Protein AF-A0A061N6S4-F1 (afdb_monomer_lite)

Radius of gyration: 19.28 Å; chains: 1; bounding box: 41×30×49 Å

Foldseek 3Di:
DEDEDEQAQVVVRDDDPVSVVVVVVCVVVCVVVVYHYDHDHFPCNCVVVLCLQVQLLVLLVVCVVVCVVCVVVDDPVSNVSVVSNVPDDPVSNVVSVVVVVVVVVSVVVVD

Secondary structure (DSSP, 8-state):
-EEEE-SSTTTTS---HHHHHHHHHHHHHHHHTT-EEEE-----TTHHHHHHHHHHHHHHHHHHHHHHHHGGGS-HHHHHHHHHHHT--HHHHHHHHHHHHHHHHHHHHH-

Structure (mmCIF, N/CA/C/O backbone):
data_AF-A0A061N6S4-F1
#
_entry.id   AF-A0A061N6S4-F1
#
loop_
_atom_site.group_PDB
_atom_site.id
_atom_site.type_symbol
_atom_site.label_atom_id
_atom_site.label_alt_id
_atom_site.label_comp_id
_atom_site.label_asym_id
_atom_site.label_entity_id
_atom_site.label_seq_id
_atom_site.pdbx_PDB_ins_code
_atom_site.Cartn_x
_atom_site.Cartn_y
_atom_site.Cartn_z
_atom_site.occupancy
_atom_site.B_iso_or_equiv
_atom_site.auth_seq_id
_atom_site.auth_comp_id
_atom_site.auth_asym_id
_atom_site.auth_atom_id
_atom_site.pdbx_PDB_model_num
ATOM 1 N N . MET A 1 1 ? 11.033 7.591 -25.251 1.00 93.81 1 MET A N 1
ATOM 2 C CA . MET A 1 1 ? 10.263 7.774 -23.996 1.00 93.81 1 MET A CA 1
ATOM 3 C C . MET A 1 1 ? 10.859 6.848 -22.957 1.00 93.81 1 MET A C 1
ATOM 5 O O . MET A 1 1 ? 11.209 5.737 -23.333 1.00 93.81 1 MET A O 1
ATOM 9 N N . LYS A 1 2 ? 11.008 7.291 -21.709 1.00 96.44 2 LYS A N 1
ATOM 10 C CA . LYS A 1 2 ? 11.568 6.476 -20.626 1.00 96.44 2 LYS A CA 1
ATOM 11 C C . LYS A 1 2 ? 10.442 6.009 -19.707 1.00 96.44 2 LYS A C 1
ATOM 13 O O . LYS A 1 2 ? 9.593 6.822 -19.356 1.00 96.44 2 LYS A O 1
ATOM 18 N N . ILE A 1 3 ? 10.415 4.723 -19.373 1.00 96.44 3 ILE A N 1
ATOM 19 C CA . ILE A 1 3 ? 9.382 4.098 -18.543 1.00 96.44 3 ILE A CA 1
ATOM 20 C C . ILE A 1 3 ? 10.076 3.383 -17.386 1.00 96.44 3 ILE A C 1
ATOM 22 O O . ILE A 1 3 ? 10.839 2.443 -17.607 1.00 96.44 3 ILE A O 1
ATOM 26 N N . ALA A 1 4 ? 9.791 3.813 -16.159 1.00 96.00 4 ALA A N 1
ATOM 27 C CA . ALA A 1 4 ? 10.110 3.027 -14.976 1.00 96.00 4 ALA A CA 1
ATOM 28 C C . ALA A 1 4 ? 9.104 1.876 -14.841 1.00 96.00 4 ALA A C 1
ATOM 30 O O . ALA A 1 4 ? 7.899 2.084 -15.008 1.00 96.00 4 ALA A O 1
ATOM 31 N N . TYR A 1 5 ? 9.585 0.675 -14.541 1.00 96.06 5 TYR A N 1
ATOM 32 C CA . TYR A 1 5 ? 8.748 -0.482 -14.257 1.00 96.06 5 TYR A CA 1
ATOM 33 C C . TYR A 1 5 ? 9.274 -1.234 -13.036 1.00 96.06 5 TYR A C 1
ATOM 35 O O . TYR A 1 5 ? 10.461 -1.201 -12.731 1.00 96.06 5 TYR A O 1
ATOM 43 N N . SER A 1 6 ? 8.377 -1.944 -12.361 1.00 95.56 6 SER A N 1
ATOM 44 C CA . SER A 1 6 ? 8.717 -2.930 -11.344 1.00 95.56 6 SER A CA 1
ATOM 45 C C . SER A 1 6 ? 7.613 -3.978 -11.312 1.00 95.56 6 SER A C 1
ATOM 47 O O . SER A 1 6 ? 6.435 -3.640 -11.428 1.00 95.56 6 SER A O 1
ATOM 49 N N . GLU A 1 7 ? 7.987 -5.247 -11.181 1.00 94.75 7 GLU A N 1
ATOM 50 C CA . GLU A 1 7 ? 7.020 -6.340 -11.071 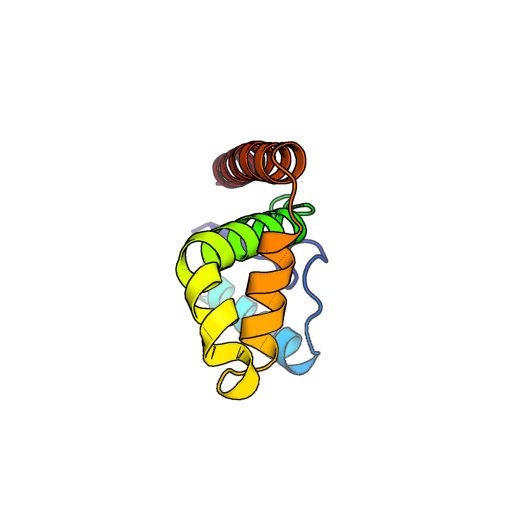1.00 94.75 7 GLU A CA 1
ATOM 51 C C . GLU A 1 7 ? 6.340 -6.335 -9.698 1.00 94.75 7 GLU A C 1
ATOM 53 O O . GLU A 1 7 ? 5.124 -6.444 -9.600 1.00 94.75 7 GLU A O 1
ATOM 58 N N . ASP A 1 8 ? 7.122 -6.185 -8.633 1.00 94.50 8 ASP A N 1
ATOM 59 C CA . ASP A 1 8 ? 6.688 -6.408 -7.254 1.00 94.50 8 ASP A CA 1
ATOM 60 C C . ASP A 1 8 ? 6.876 -5.187 -6.344 1.00 94.50 8 ASP A C 1
ATOM 62 O O . ASP A 1 8 ? 6.800 -5.313 -5.122 1.00 94.50 8 ASP A O 1
ATOM 66 N N . LEU A 1 9 ? 7.088 -4.003 -6.930 1.00 93.88 9 LEU A N 1
ATOM 67 C CA . LEU A 1 9 ? 7.364 -2.755 -6.210 1.00 93.88 9 LEU A CA 1
ATOM 68 C C . LEU A 1 9 ? 8.542 -2.897 -5.236 1.00 93.88 9 LEU A C 1
ATOM 70 O O . LEU A 1 9 ? 8.446 -2.519 -4.072 1.00 93.88 9 LEU A O 1
ATOM 74 N N . GLY A 1 10 ? 9.648 -3.481 -5.701 1.00 91.56 10 GLY A N 1
ATOM 75 C CA . GLY A 1 10 ? 10.829 -3.698 -4.862 1.00 91.56 10 GLY A CA 1
ATOM 76 C C . GLY A 1 10 ? 10.631 -4.810 -3.828 1.00 91.56 10 GLY A C 1
ATOM 77 O O . GLY A 1 10 ? 11.144 -4.722 -2.715 1.00 91.56 10 GLY A O 1
ATOM 78 N N . GLY A 1 11 ? 9.877 -5.853 -4.184 1.00 93.44 11 GLY A N 1
ATOM 79 C CA . GLY A 1 11 ? 9.605 -7.010 -3.327 1.00 93.44 11 GLY A CA 1
ATOM 80 C C . GLY A 1 11 ? 8.456 -6.839 -2.328 1.00 93.44 11 GLY A C 1
ATOM 81 O O . GLY A 1 11 ? 8.243 -7.726 -1.502 1.00 93.44 11 GLY A O 1
ATOM 82 N N . LEU A 1 12 ? 7.698 -5.740 -2.392 1.00 94.00 12 LEU A N 1
ATOM 83 C CA . LEU A 1 12 ? 6.537 -5.503 -1.523 1.00 94.00 12 LEU A CA 1
ATOM 84 C C . LEU A 1 12 ? 5.321 -6.353 -1.896 1.00 94.00 12 LEU A C 1
ATOM 86 O O . LEU A 1 12 ? 4.474 -6.625 -1.045 1.00 94.00 12 LEU A O 1
ATOM 90 N N . LEU A 1 13 ? 5.217 -6.771 -3.158 1.00 93.19 13 LEU A N 1
ATOM 91 C CA . LEU A 1 13 ? 4.094 -7.554 -3.658 1.00 93.19 13 LEU A CA 1
ATOM 92 C C . LEU A 1 13 ? 4.519 -8.982 -3.996 1.00 93.19 13 LEU A C 1
ATOM 94 O O . LEU A 1 13 ? 5.387 -9.225 -4.831 1.00 93.19 13 LEU A O 1
ATOM 98 N N . ALA A 1 14 ? 3.835 -9.957 -3.403 1.00 93.75 14 ALA A N 1
ATOM 99 C CA . ALA A 1 14 ? 3.931 -11.334 -3.860 1.00 93.75 14 ALA A CA 1
ATOM 100 C C . ALA A 1 14 ? 3.111 -11.496 -5.147 1.00 93.75 14 ALA A C 1
ATOM 102 O O . ALA A 1 14 ? 1.895 -11.299 -5.144 1.00 93.75 14 ALA A O 1
ATOM 103 N N . LEU A 1 15 ? 3.778 -11.858 -6.243 1.00 94.94 15 LEU A N 1
ATOM 104 C CA . LEU A 1 15 ? 3.128 -12.157 -7.515 1.00 94.94 15 LEU A CA 1
ATOM 105 C C . LEU A 1 15 ? 3.147 -13.650 -7.811 1.00 94.94 15 LEU A C 1
ATOM 107 O O . LEU A 1 15 ? 4.203 -14.287 -7.768 1.00 94.94 15 LEU A O 1
ATOM 111 N N . ASP A 1 16 ? 1.991 -14.164 -8.220 1.00 97.06 16 ASP A N 1
ATOM 112 C CA . ASP A 1 16 ? 1.888 -15.501 -8.787 1.00 97.06 16 ASP A CA 1
ATOM 113 C C . ASP A 1 16 ? 2.630 -15.577 -10.130 1.00 97.06 16 ASP A C 1
ATOM 115 O O . ASP A 1 16 ? 2.605 -14.649 -10.945 1.00 97.06 16 ASP A O 1
ATOM 119 N N . GLU A 1 17 ? 3.246 -16.728 -10.398 1.00 96.56 17 GLU A N 1
ATOM 120 C CA . GLU A 1 17 ? 4.061 -16.951 -11.597 1.00 96.56 17 GLU A CA 1
ATOM 121 C C . GLU A 1 17 ? 3.340 -16.626 -12.925 1.00 96.56 17 GLU A C 1
ATOM 123 O O . GLU A 1 17 ? 3.953 -16.010 -13.802 1.00 96.56 17 GLU A O 1
ATOM 128 N N . PRO A 1 18 ? 2.038 -16.941 -13.112 1.00 97.31 18 PRO A N 1
ATOM 129 C CA . PRO A 1 18 ? 1.321 -16.542 -14.322 1.00 97.31 18 PRO A CA 1
ATOM 130 C C . PRO A 1 18 ? 1.246 -15.021 -14.517 1.00 97.31 18 PRO A C 1
ATOM 132 O O . PRO A 1 18 ? 1.359 -14.553 -15.651 1.00 97.31 18 PRO A O 1
ATOM 135 N N . VAL A 1 19 ? 1.092 -14.252 -13.433 1.00 96.12 19 VAL A N 1
ATOM 136 C CA . VAL A 1 19 ? 1.054 -12.779 -13.474 1.00 96.12 19 VAL A CA 1
ATOM 137 C C . VAL A 1 19 ? 2.429 -12.243 -13.842 1.00 96.12 19 VAL A C 1
ATOM 139 O O . VAL A 1 19 ? 2.550 -11.420 -14.750 1.00 96.12 19 VAL A O 1
ATOM 142 N N . ARG A 1 20 ? 3.474 -12.787 -13.209 1.00 95.75 20 ARG A N 1
ATOM 143 C CA . ARG A 1 20 ? 4.867 -12.445 -13.502 1.00 95.75 20 ARG A CA 1
ATOM 144 C C . ARG A 1 20 ? 5.203 -12.643 -14.977 1.00 95.75 20 ARG A C 1
ATOM 146 O O . ARG A 1 20 ? 5.742 -11.754 -15.634 1.00 95.75 20 ARG A O 1
ATOM 153 N N . LYS A 1 21 ? 4.830 -13.803 -15.522 1.00 95.94 21 LYS A N 1
ATOM 154 C CA . LYS A 1 21 ? 5.043 -14.139 -16.931 1.00 95.94 21 LYS A CA 1
ATOM 155 C C . LYS A 1 21 ? 4.286 -13.194 -17.863 1.00 95.94 21 LYS A C 1
ATOM 157 O O . LYS A 1 21 ? 4.861 -12.722 -18.841 1.00 95.94 21 LYS A O 1
ATOM 162 N N . ALA A 1 22 ? 3.015 -12.916 -17.571 1.00 95.69 22 ALA A N 1
ATOM 163 C CA . ALA A 1 22 ? 2.207 -12.000 -18.372 1.00 95.69 22 ALA A CA 1
ATOM 164 C C . ALA A 1 22 ? 2.812 -10.587 -18.404 1.00 95.69 22 ALA A C 1
ATOM 166 O O . ALA A 1 22 ? 2.913 -9.998 -19.478 1.00 95.69 22 ALA A O 1
ATOM 167 N N . PHE A 1 23 ? 3.280 -10.087 -17.257 1.00 96.00 23 PHE A N 1
ATOM 168 C CA . PHE A 1 23 ? 3.943 -8.788 -17.151 1.00 96.00 23 PHE A CA 1
ATOM 169 C C . PHE A 1 23 ? 5.243 -8.739 -17.968 1.00 96.00 23 PHE A C 1
ATOM 171 O O . PHE A 1 23 ? 5.394 -7.878 -18.834 1.00 96.00 23 PHE A O 1
ATOM 178 N N . LYS A 1 24 ? 6.151 -9.707 -17.767 1.00 94.69 24 LYS A N 1
ATOM 179 C CA . LYS A 1 24 ? 7.445 -9.766 -18.473 1.00 94.69 24 LYS A CA 1
ATOM 180 C C . LYS A 1 24 ? 7.299 -9.839 -19.989 1.00 94.69 24 LYS A C 1
ATOM 182 O O . LYS A 1 24 ? 8.053 -9.191 -20.708 1.00 94.69 24 LYS A O 1
ATOM 187 N N . ASN A 1 25 ? 6.306 -10.580 -20.484 1.00 95.69 25 ASN A N 1
ATOM 188 C CA . ASN A 1 25 ? 6.046 -10.686 -21.921 1.00 95.69 25 ASN A CA 1
ATOM 189 C C . ASN A 1 25 ? 5.703 -9.333 -22.566 1.00 95.69 25 ASN A C 1
ATOM 191 O O . ASN A 1 25 ? 5.942 -9.149 -23.758 1.00 95.69 25 ASN A O 1
ATOM 195 N N . GLN A 1 26 ? 5.151 -8.389 -21.799 1.00 96.06 26 GLN A N 1
ATOM 196 C CA . GLN A 1 26 ? 4.774 -7.077 -22.310 1.00 96.06 26 GLN A CA 1
ATOM 197 C C . GLN A 1 26 ? 5.970 -6.116 -22.420 1.00 96.06 26 GLN A C 1
ATOM 199 O O . GLN A 1 26 ? 5.915 -5.185 -23.223 1.00 96.06 26 GLN A O 1
ATOM 204 N N . LEU A 1 27 ? 7.060 -6.341 -21.67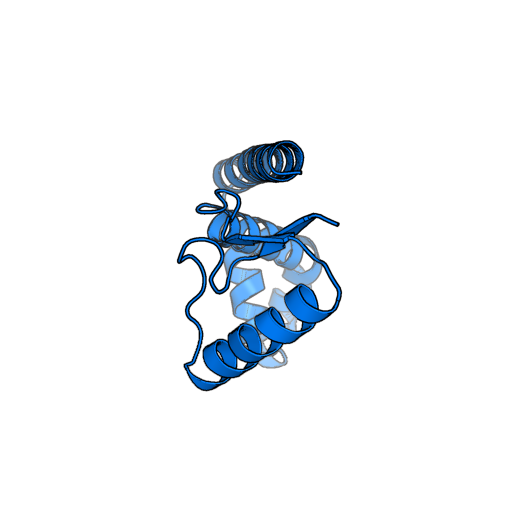4 1.00 96.69 27 LEU A N 1
ATOM 205 C CA . LEU A 1 27 ? 8.247 -5.472 -21.694 1.00 96.69 27 LEU A CA 1
ATOM 206 C C . LEU A 1 27 ? 8.861 -5.396 -23.103 1.00 96.69 27 LEU A C 1
ATOM 208 O O . LEU A 1 27 ? 9.057 -4.303 -23.630 1.00 96.69 27 LEU A O 1
ATOM 212 N N . ALA A 1 28 ? 9.010 -6.540 -23.777 1.00 95.25 28 ALA A N 1
ATOM 213 C CA . ALA A 1 28 ? 9.544 -6.604 -25.142 1.00 95.25 28 ALA A CA 1
ATOM 214 C C . ALA A 1 28 ? 8.710 -5.804 -26.163 1.00 95.25 28 ALA A C 1
ATOM 216 O O . ALA A 1 28 ? 9.241 -5.258 -27.131 1.00 95.25 28 ALA A O 1
ATOM 217 N N . VAL A 1 29 ? 7.393 -5.699 -25.950 1.00 97.06 29 VAL A N 1
ATOM 218 C CA . VAL A 1 29 ? 6.518 -4.892 -26.812 1.00 97.06 29 VAL A CA 1
ATOM 219 C C . VAL A 1 29 ? 6.856 -3.409 -26.664 1.00 97.06 29 VAL A C 1
ATOM 221 O O . VAL A 1 29 ? 6.986 -2.715 -27.668 1.00 97.06 29 VAL A O 1
ATOM 224 N N . TRP A 1 30 ? 7.053 -2.917 -25.441 1.00 97.06 30 TRP A N 1
ATOM 225 C CA . TRP A 1 30 ? 7.405 -1.514 -25.202 1.00 97.06 30 TRP A CA 1
ATOM 226 C C . TRP A 1 30 ? 8.786 -1.149 -25.749 1.00 97.06 30 TRP A C 1
ATOM 228 O O . TRP A 1 30 ? 8.939 -0.086 -26.355 1.00 97.06 30 TRP A O 1
ATOM 238 N N . GLU A 1 31 ? 9.765 -2.043 -25.610 1.00 96.88 31 GLU A N 1
ATOM 239 C CA . GLU A 1 31 ? 11.084 -1.880 -26.230 1.00 96.88 31 GLU A CA 1
ATOM 240 C C . GLU A 1 31 ? 10.970 -1.801 -27.760 1.00 96.88 31 GLU A C 1
ATOM 242 O O . GLU A 1 31 ? 11.557 -0.912 -28.377 1.00 96.88 31 GLU A O 1
ATOM 247 N N . SER A 1 32 ? 10.140 -2.654 -28.381 1.00 97.56 32 SER A N 1
ATOM 248 C CA . SER A 1 32 ? 9.907 -2.628 -29.836 1.00 97.56 32 SER A CA 1
ATOM 249 C C . SER A 1 32 ? 9.263 -1.327 -30.339 1.00 97.56 32 SER A C 1
ATOM 251 O O . SER A 1 32 ? 9.436 -0.956 -31.499 1.00 97.56 32 SER A O 1
ATOM 253 N N . LEU A 1 33 ? 8.559 -0.607 -29.458 1.00 97.62 33 LEU A N 1
ATOM 254 C CA . LEU A 1 33 ? 7.982 0.713 -29.723 1.00 97.62 33 LEU A CA 1
ATOM 255 C C . LEU A 1 33 ? 8.978 1.863 -29.472 1.00 97.62 33 LEU A C 1
ATOM 257 O O . LEU A 1 33 ? 8.609 3.032 -29.584 1.00 97.62 33 LEU A O 1
ATOM 261 N N . GLY A 1 34 ? 10.234 1.557 -29.128 1.00 97.94 34 GLY A N 1
ATOM 262 C CA . GLY A 1 34 ? 11.292 2.540 -28.882 1.00 97.94 34 GLY A CA 1
ATOM 263 C C . GLY A 1 34 ? 11.278 3.151 -27.477 1.00 97.94 34 GLY A C 1
ATOM 264 O O . GLY A 1 34 ? 11.795 4.257 -27.281 1.00 97.94 34 GLY A O 1
ATOM 265 N N . CYS A 1 35 ? 10.664 2.480 -26.497 1.00 98.25 35 CYS A N 1
ATOM 266 C CA . CYS A 1 35 ? 10.727 2.904 -25.098 1.00 98.25 35 CYS A CA 1
ATOM 267 C C . CYS A 1 35 ? 12.017 2.411 -24.432 1.00 98.25 35 CYS A C 1
ATOM 269 O O . CYS A 1 35 ? 12.409 1.262 -24.602 1.00 98.25 35 CYS A O 1
ATOM 271 N N . GLU A 1 36 ? 12.642 3.271 -23.632 1.00 97.81 36 GLU A N 1
ATOM 272 C CA . GLU A 1 36 ? 13.702 2.881 -22.702 1.00 97.81 36 GLU A CA 1
ATOM 273 C C . GLU A 1 36 ? 13.041 2.407 -21.408 1.00 97.81 36 GLU A C 1
ATOM 275 O O . GLU A 1 36 ? 12.394 3.199 -20.717 1.00 97.81 36 GLU A O 1
ATOM 280 N N . LEU A 1 37 ? 13.176 1.120 -21.099 1.00 97.81 37 LEU A N 1
ATOM 281 C CA . LEU A 1 37 ? 12.644 0.533 -19.876 1.00 97.81 37 LEU A CA 1
ATOM 282 C C . LEU A 1 37 ? 13.701 0.556 -18.772 1.00 97.81 37 LEU A C 1
ATOM 284 O O . LEU A 1 37 ? 14.851 0.189 -19.002 1.00 97.81 37 LEU A O 1
ATOM 288 N N . VAL A 1 38 ? 13.305 0.968 -17.569 1.00 97.19 38 VAL A N 1
ATOM 289 C CA . VAL A 1 38 ? 14.166 0.966 -16.383 1.00 97.19 38 VAL A CA 1
ATOM 290 C C . VAL A 1 38 ? 13.486 0.210 -15.258 1.00 97.19 38 VAL A C 1
ATOM 292 O O . VAL A 1 38 ? 12.425 0.620 -14.797 1.00 97.19 38 VAL A O 1
ATOM 295 N N . ASP A 1 39 ? 14.124 -0.870 -14.815 1.00 96.44 39 ASP A N 1
ATOM 296 C CA . ASP A 1 39 ? 13.698 -1.650 -13.654 1.00 96.44 39 ASP A CA 1
ATOM 297 C C . ASP A 1 39 ? 14.023 -0.879 -12.372 1.00 96.44 39 ASP A C 1
ATOM 299 O O . ASP A 1 39 ? 15.179 -0.813 -11.943 1.00 96.44 39 ASP A O 1
ATOM 303 N N . VAL A 1 40 ? 13.026 -0.192 -11.820 1.00 97.06 40 VAL A N 1
ATOM 304 C CA . VAL A 1 40 ? 13.179 0.627 -10.618 1.00 97.06 40 VAL A CA 1
ATOM 305 C C . VAL A 1 40 ? 11.825 0.841 -9.944 1.00 97.06 40 VAL A C 1
ATOM 307 O O . VAL A 1 40 ? 10.800 1.022 -10.604 1.00 97.06 40 VAL A O 1
ATOM 310 N N . ALA A 1 41 ? 11.825 0.849 -8.613 1.00 95.94 41 ALA A N 1
ATOM 311 C CA . ALA A 1 41 ? 10.654 1.112 -7.787 1.00 95.94 41 ALA A CA 1
ATOM 312 C C . ALA A 1 41 ? 10.952 2.207 -6.746 1.00 95.94 41 ALA A C 1
ATOM 314 O O . ALA A 1 41 ? 12.096 2.308 -6.295 1.00 95.94 41 ALA A O 1
ATOM 315 N N . PRO A 1 42 ? 9.947 3.007 -6.351 1.00 95.44 42 PRO A N 1
ATOM 316 C CA . PRO A 1 42 ? 10.040 3.872 -5.179 1.00 95.44 42 PRO A CA 1
ATOM 317 C C . PRO A 1 42 ? 10.045 3.039 -3.889 1.00 95.44 42 PRO A C 1
ATOM 319 O O . PRO A 1 42 ? 9.472 1.947 -3.849 1.00 95.44 42 PRO A O 1
ATOM 322 N N . ASP A 1 43 ? 10.642 3.565 -2.818 1.00 94.00 43 ASP A N 1
ATOM 323 C CA . ASP A 1 43 ? 10.570 2.924 -1.500 1.00 94.00 43 ASP A CA 1
ATOM 324 C C . ASP A 1 43 ? 9.197 3.171 -0.857 1.00 94.00 43 ASP A C 1
ATOM 326 O O . ASP A 1 43 ? 8.887 4.261 -0.378 1.00 94.00 43 ASP A O 1
ATOM 330 N N . LEU A 1 44 ? 8.352 2.141 -0.864 1.00 95.12 44 LEU A N 1
ATOM 331 C CA . LEU A 1 44 ? 6.993 2.187 -0.323 1.00 95.12 44 LEU A CA 1
ATOM 332 C C . LEU A 1 44 ? 6.778 1.182 0.812 1.00 95.12 44 LEU A C 1
ATOM 334 O O . LEU A 1 44 ? 5.653 0.728 1.026 1.00 95.12 44 LEU A O 1
ATOM 338 N N . ALA A 1 45 ? 7.834 0.827 1.551 1.00 94.75 45 ALA A N 1
ATOM 339 C CA . ALA A 1 45 ? 7.786 -0.247 2.545 1.00 94.75 45 ALA A CA 1
ATOM 340 C C . ALA A 1 45 ? 6.667 -0.098 3.593 1.00 94.75 45 ALA A C 1
ATOM 342 O O . ALA A 1 45 ? 6.067 -1.087 4.014 1.00 94.75 45 ALA A O 1
ATOM 343 N N . GLU A 1 46 ? 6.336 1.134 3.986 1.00 96.12 46 GLU A N 1
ATOM 344 C CA . GLU A 1 46 ? 5.303 1.417 4.992 1.00 96.12 46 GLU A CA 1
ATOM 345 C C . GLU A 1 46 ? 3.889 1.581 4.404 1.00 96.12 46 GLU A C 1
ATOM 347 O O . GLU A 1 46 ? 2.922 1.734 5.154 1.00 96.12 46 GLU A O 1
ATOM 352 N N . ALA A 1 47 ? 3.725 1.536 3.077 1.00 96.50 47 ALA A N 1
ATOM 353 C CA . ALA A 1 47 ? 2.461 1.870 2.422 1.00 96.50 47 ALA A CA 1
ATOM 354 C C . ALA A 1 47 ? 1.295 0.967 2.848 1.00 96.50 47 ALA A C 1
ATOM 356 O O . ALA A 1 47 ? 0.181 1.461 3.018 1.00 96.50 47 ALA A O 1
ATOM 357 N N . ALA A 1 48 ? 1.540 -0.329 3.065 1.00 95.88 48 ALA A N 1
ATOM 358 C CA . ALA A 1 48 ? 0.504 -1.268 3.491 1.00 95.88 48 ALA A CA 1
ATOM 359 C C . ALA A 1 48 ? -0.034 -0.948 4.899 1.00 95.88 48 ALA A C 1
ATOM 361 O O . ALA A 1 48 ? -1.248 -0.85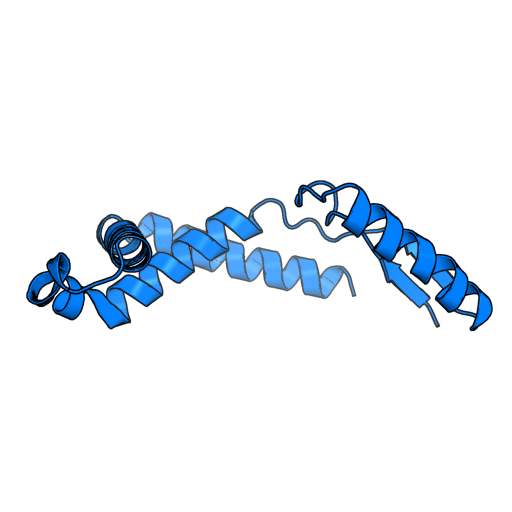7 5.075 1.00 95.88 48 ALA A O 1
ATOM 362 N N . ASP A 1 49 ? 0.846 -0.713 5.883 1.00 97.19 49 ASP A N 1
ATOM 363 C CA . ASP A 1 49 ? 0.441 -0.365 7.259 1.00 97.19 49 ASP A CA 1
ATOM 364 C C . ASP A 1 49 ? -0.326 0.962 7.296 1.00 97.19 49 ASP A C 1
ATOM 366 O O . ASP A 1 49 ? -1.383 1.069 7.926 1.00 97.19 49 ASP A O 1
ATOM 370 N N . VAL A 1 50 ? 0.177 1.962 6.564 1.00 98.50 50 VAL A N 1
ATOM 371 C CA . VAL A 1 50 ? -0.461 3.277 6.443 1.00 98.50 50 VAL A CA 1
ATOM 372 C C . VAL A 1 50 ? -1.845 3.148 5.821 1.00 98.50 50 VAL A C 1
ATOM 374 O O . VAL A 1 50 ? -2.819 3.645 6.389 1.00 98.50 50 VAL A O 1
ATOM 377 N N . PHE A 1 51 ? -1.949 2.452 4.686 1.00 98.00 51 PHE A N 1
ATOM 378 C CA . PHE A 1 51 ? -3.218 2.216 4.008 1.00 98.00 51 PHE A CA 1
ATOM 379 C C . PHE A 1 51 ? -4.211 1.504 4.921 1.00 98.00 51 PHE A C 1
ATOM 381 O O . PHE A 1 51 ? -5.348 1.946 5.055 1.00 98.00 51 PHE A O 1
ATOM 388 N N . GLU A 1 52 ? -3.806 0.414 5.569 1.00 98.00 52 GLU A N 1
ATOM 389 C CA . GLU A 1 52 ? -4.711 -0.344 6.422 1.00 98.00 52 GLU A CA 1
ATOM 390 C C . GLU A 1 52 ? -5.176 0.443 7.645 1.00 98.00 52 GLU A C 1
ATOM 392 O O . GLU A 1 52 ? -6.340 0.322 8.025 1.00 98.00 52 GLU A O 1
ATOM 397 N N . THR A 1 53 ? -4.293 1.240 8.250 1.00 98.69 53 THR A N 1
ATOM 398 C CA . THR A 1 53 ? -4.624 2.080 9.406 1.00 98.69 53 THR A CA 1
ATOM 399 C C . THR A 1 53 ? -5.616 3.170 9.016 1.00 98.69 53 THR A C 1
ATOM 401 O O . THR A 1 53 ? -6.677 3.284 9.629 1.00 98.69 53 THR A O 1
ATOM 404 N N . LEU A 1 54 ? -5.313 3.941 7.967 1.00 98.69 54 LEU A N 1
ATOM 405 C CA . LEU A 1 54 ? -6.174 5.046 7.538 1.00 98.69 54 LEU A CA 1
ATOM 406 C C . LEU A 1 54 ? -7.508 4.542 6.983 1.00 98.69 54 LEU A C 1
ATOM 408 O O . LEU A 1 54 ? -8.552 5.086 7.328 1.00 98.69 54 LEU A O 1
ATOM 412 N N . ARG A 1 55 ? -7.507 3.440 6.224 1.00 98.56 55 ARG A N 1
ATOM 413 C CA . ARG A 1 55 ? -8.743 2.815 5.739 1.00 98.56 55 ARG A CA 1
ATOM 414 C C . ARG A 1 55 ? -9.615 2.312 6.885 1.00 98.56 55 ARG A C 1
ATOM 416 O O . ARG A 1 55 ? -10.831 2.452 6.825 1.00 98.56 55 ARG A O 1
ATOM 423 N N . ALA A 1 56 ? -9.028 1.698 7.911 1.00 98.50 56 ALA A N 1
ATOM 424 C CA . ALA A 1 56 ? -9.791 1.236 9.066 1.00 98.50 56 ALA A CA 1
ATOM 425 C C . ALA A 1 56 ? -10.403 2.416 9.838 1.00 98.50 56 ALA A C 1
ATOM 427 O O . ALA A 1 56 ? -11.581 2.360 10.182 1.00 98.50 56 ALA A O 1
ATOM 428 N N . PHE A 1 57 ? -9.638 3.496 10.031 1.00 98.69 57 PHE A N 1
ATOM 429 C CA . PHE A 1 57 ? -10.124 4.742 10.627 1.00 98.69 57 PHE A CA 1
ATOM 430 C C . PHE A 1 57 ? -11.302 5.343 9.839 1.00 98.69 57 PHE A C 1
ATOM 432 O O . PHE A 1 57 ? -12.345 5.631 10.417 1.00 98.69 57 PHE A O 1
ATOM 439 N N . GLU A 1 58 ? -11.191 5.457 8.512 1.00 98.38 58 GLU A N 1
ATOM 440 C CA . GLU A 1 58 ? -12.277 5.954 7.652 1.00 98.38 58 GLU A CA 1
ATOM 441 C C . GLU A 1 58 ? -13.521 5.054 7.690 1.00 98.38 58 GLU A C 1
ATOM 443 O O . GLU A 1 58 ? -14.652 5.542 7.724 1.00 98.38 58 GLU A O 1
ATOM 448 N N . MET A 1 59 ? -13.330 3.731 7.694 1.00 98.44 59 MET A N 1
ATOM 449 C CA . MET A 1 59 ? -14.435 2.773 7.757 1.00 98.44 59 MET A CA 1
ATOM 450 C C . MET A 1 59 ? -15.167 2.816 9.099 1.00 98.44 59 MET A C 1
ATOM 452 O O . MET A 1 59 ? -16.390 2.678 9.113 1.00 98.44 59 MET A O 1
ATOM 456 N N . GLU A 1 60 ? -14.452 3.009 10.208 1.00 98.38 60 GLU A N 1
ATOM 457 C CA . GLU A 1 60 ? -15.067 3.229 11.517 1.00 98.38 60 GLU A CA 1
ATOM 458 C C . GLU A 1 60 ? -15.861 4.532 11.538 1.00 98.38 60 GLU A C 1
ATOM 460 O O . GLU A 1 60 ? -17.060 4.489 11.808 1.00 98.38 60 GLU A O 1
ATOM 465 N N . ALA A 1 61 ? -15.257 5.645 11.119 1.00 98.00 61 ALA A N 1
ATOM 466 C CA . ALA A 1 61 ? -15.929 6.940 11.096 1.00 98.00 61 ALA A CA 1
ATOM 467 C C . ALA A 1 61 ? -17.218 6.924 10.250 1.00 98.00 61 ALA A C 1
ATOM 469 O O . ALA A 1 61 ? -18.207 7.570 10.598 1.00 98.00 61 ALA A O 1
ATOM 470 N N . ALA A 1 62 ? -17.228 6.174 9.142 1.00 97.38 62 ALA A N 1
ATOM 471 C CA . ALA A 1 62 ? -18.386 6.062 8.257 1.00 97.38 62 ALA A CA 1
ATOM 472 C C . ALA A 1 62 ? -19.416 5.002 8.692 1.00 97.38 62 ALA A C 1
ATOM 474 O O . ALA A 1 62 ? -20.584 5.093 8.311 1.00 97.38 62 ALA A O 1
ATOM 475 N N . GLY A 1 63 ? -18.996 3.964 9.420 1.00 97.06 63 GLY A N 1
ATOM 476 C CA . GLY A 1 63 ? -19.763 2.724 9.579 1.00 97.06 63 GLY A CA 1
ATOM 477 C C . GLY A 1 63 ? -19.925 2.210 11.006 1.00 97.06 63 GLY A C 1
ATOM 478 O O . GLY A 1 63 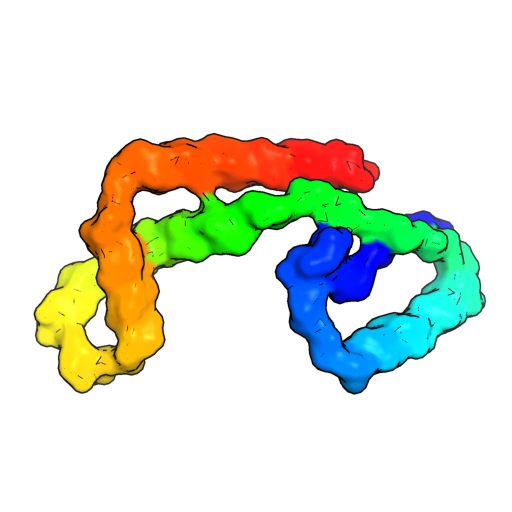? -20.661 1.245 11.204 1.00 97.06 63 GLY A O 1
ATOM 479 N N . GLY A 1 64 ? -19.278 2.824 11.998 1.00 97.12 64 GLY A N 1
ATOM 480 C CA . GLY A 1 64 ? -19.203 2.312 13.367 1.00 97.12 64 GLY A CA 1
ATOM 481 C C . GLY A 1 64 ? -20.573 2.083 14.002 1.00 97.12 64 GLY A C 1
ATOM 482 O O . GLY A 1 64 ? -20.916 0.953 14.349 1.00 97.12 64 GLY A O 1
ATOM 483 N N . ALA A 1 65 ? -21.409 3.124 14.036 1.00 96.75 65 ALA A N 1
ATOM 484 C CA . ALA A 1 65 ? -22.765 3.040 14.584 1.00 96.75 65 ALA A CA 1
ATOM 485 C C . ALA A 1 65 ? -23.661 2.038 13.827 1.00 96.75 65 ALA A C 1
ATOM 487 O O . ALA A 1 65 ? -24.506 1.371 14.421 1.00 96.75 65 ALA A O 1
ATOM 488 N N . PHE A 1 66 ? -23.469 1.906 12.511 1.00 97.19 66 PHE A N 1
ATOM 489 C CA . PHE A 1 66 ? -24.225 0.954 11.698 1.00 97.19 66 PHE A CA 1
ATOM 490 C C . PHE A 1 66 ? -23.827 -0.494 12.013 1.00 97.19 66 PHE A C 1
ATOM 492 O O . PHE A 1 66 ? -24.689 -1.364 12.138 1.00 97.19 66 PHE A O 1
ATOM 499 N N . VAL A 1 67 ? -22.530 -0.753 12.209 1.00 97.62 67 VAL A N 1
ATOM 500 C CA . VAL A 1 67 ? -22.029 -2.065 12.636 1.00 97.62 67 VAL A CA 1
ATOM 501 C C . VAL A 1 67 ? -22.523 -2.425 14.032 1.00 97.62 67 VAL A C 1
ATOM 503 O O . VAL A 1 67 ? -22.892 -3.579 14.239 1.00 97.62 67 VAL A O 1
ATOM 506 N N . GLU A 1 68 ? -22.582 -1.477 14.969 1.00 95.88 68 GLU A N 1
ATOM 507 C CA . GLU A 1 68 ? -23.128 -1.731 16.310 1.00 95.88 68 GLU A CA 1
ATOM 508 C C . GLU A 1 68 ? -24.582 -2.220 16.268 1.00 95.88 68 GLU A C 1
ATOM 510 O O . GLU A 1 68 ? -24.943 -3.138 17.003 1.00 95.88 68 GLU A O 1
ATOM 515 N N . GLN A 1 69 ? -25.403 -1.654 15.381 1.00 97.00 69 GLN A N 1
ATOM 516 C CA . GLN A 1 69 ? -26.834 -1.964 15.300 1.00 97.00 69 GLN A CA 1
ATOM 517 C C . GLN A 1 69 ? -27.140 -3.206 14.453 1.00 97.00 69 GLN A C 1
ATOM 519 O O . GLN A 1 69 ? -28.053 -3.960 14.781 1.00 97.00 69 GLN A O 1
ATOM 524 N N . HIS A 1 70 ? -26.371 -3.445 13.386 1.00 97.00 70 HIS A N 1
ATOM 525 C CA . HIS A 1 70 ? -26.711 -4.431 12.349 1.00 97.00 70 HIS A CA 1
ATOM 526 C C . HIS A 1 70 ? -25.677 -5.543 12.174 1.00 97.00 70 HIS A C 1
ATOM 528 O O . HIS A 1 70 ? -25.690 -6.252 11.171 1.00 97.00 70 HIS A O 1
ATOM 534 N N . ARG A 1 71 ? -24.767 -5.733 13.135 1.00 96.38 71 ARG A N 1
ATOM 535 C CA . ARG A 1 71 ? -23.614 -6.644 13.027 1.00 96.38 71 ARG A CA 1
ATOM 536 C C . ARG A 1 71 ? -23.912 -8.005 12.385 1.00 96.38 71 ARG A C 1
ATOM 538 O O . ARG A 1 71 ? -23.128 -8.469 11.561 1.00 96.38 71 ARG A O 1
ATOM 545 N N . ALA A 1 72 ? -25.012 -8.650 12.778 1.00 96.75 72 ALA A N 1
ATOM 546 C CA . ALA A 1 72 ? -25.381 -9.995 12.327 1.00 96.75 72 ALA A CA 1
ATOM 547 C C . ALA A 1 72 ? -25.812 -10.060 10.849 1.00 96.75 72 ALA A C 1
ATOM 549 O O . ALA A 1 72 ? -25.766 -11.127 10.242 1.00 96.75 72 ALA A O 1
ATOM 550 N N . GLU A 1 73 ? -26.207 -8.927 10.271 1.00 97.38 73 GLU A N 1
ATOM 551 C CA . GLU A 1 73 ? -26.680 -8.797 8.890 1.00 97.38 73 GLU A CA 1
ATOM 552 C C . GLU A 1 73 ? -25.539 -8.427 7.923 1.00 97.38 73 GLU A C 1
ATOM 554 O O . GLU A 1 73 ? -25.715 -8.415 6.703 1.00 97.38 73 GLU A O 1
ATOM 559 N N . LEU A 1 74 ? -24.349 -8.128 8.455 1.00 97.62 74 LEU A N 1
ATOM 560 C CA . LEU A 1 74 ? -23.222 -7.601 7.693 1.00 97.62 74 LEU A CA 1
ATOM 561 C C . LEU A 1 74 ? -22.179 -8.667 7.369 1.00 97.62 74 LEU A C 1
ATOM 563 O O . LEU A 1 74 ? -21.939 -9.620 8.111 1.00 97.62 74 LEU A O 1
ATOM 567 N N . LYS A 1 75 ? -21.479 -8.460 6.247 1.00 98.00 75 LYS A N 1
ATOM 568 C CA . LYS A 1 75 ? -20.330 -9.292 5.877 1.00 98.00 75 LYS A CA 1
ATOM 569 C C . LYS A 1 75 ? -19.268 -9.215 6.971 1.00 98.00 75 LYS A C 1
ATOM 571 O O . LYS A 1 75 ? -18.817 -8.130 7.337 1.00 98.00 75 LYS A O 1
ATOM 576 N N . THR A 1 76 ? -18.791 -10.373 7.413 1.00 97.31 76 THR A N 1
ATOM 577 C CA . THR A 1 76 ? -17.768 -10.484 8.464 1.00 97.31 76 THR A CA 1
ATOM 578 C C . THR A 1 76 ? -16.491 -9.711 8.135 1.00 97.31 76 THR A C 1
ATOM 580 O O . THR A 1 76 ? -15.874 -9.136 9.025 1.00 97.31 76 THR A O 1
ATOM 583 N N . THR A 1 77 ? -16.102 -9.644 6.859 1.00 96.31 77 THR A N 1
ATOM 584 C CA . THR A 1 77 ? -14.942 -8.863 6.407 1.00 96.31 77 THR A CA 1
ATOM 585 C C . THR A 1 77 ? -15.143 -7.359 6.567 1.00 96.31 77 THR A C 1
ATOM 587 O O . THR A 1 77 ? -14.193 -6.664 6.910 1.00 96.31 77 THR A O 1
ATOM 590 N N . TYR A 1 78 ? -16.356 -6.843 6.363 1.00 97.00 78 TYR A N 1
ATOM 591 C CA . TYR A 1 78 ? -16.662 -5.432 6.596 1.00 97.00 78 TYR A CA 1
ATOM 592 C C . TYR A 1 78 ? -16.607 -5.104 8.091 1.00 97.00 78 TYR A C 1
ATOM 594 O O . TYR A 1 78 ? -15.871 -4.201 8.483 1.00 97.00 78 TYR A O 1
ATOM 602 N N . VAL A 1 79 ? -17.284 -5.910 8.919 1.00 98.12 79 VAL A N 1
ATOM 603 C CA . VAL A 1 79 ? -17.292 -5.758 10.384 1.00 98.12 79 VAL A CA 1
ATOM 604 C C . VAL A 1 79 ? -15.866 -5.729 10.938 1.00 98.12 79 VAL A C 1
ATOM 606 O O . VAL A 1 79 ? -15.513 -4.788 11.635 1.00 98.12 79 VAL A O 1
ATOM 609 N N . LYS A 1 80 ? -15.006 -6.678 10.543 1.00 97.62 80 LYS A N 1
ATOM 610 C CA . LYS A 1 80 ? -13.602 -6.725 10.993 1.00 97.62 80 LYS A CA 1
ATOM 611 C C . LYS A 1 80 ? -12.804 -5.459 10.668 1.00 97.62 80 LYS A C 1
ATOM 613 O O . LYS A 1 80 ? -11.924 -5.080 11.432 1.00 97.62 80 LYS A O 1
ATOM 618 N N . ASN A 1 81 ? -13.069 -4.821 9.529 1.00 97.31 81 ASN A N 1
ATOM 619 C CA . ASN A 1 81 ? -12.359 -3.600 9.149 1.00 97.31 81 ASN A CA 1
ATOM 620 C C . ASN A 1 81 ? -12.819 -2.388 9.959 1.00 97.31 81 ASN A C 1
ATOM 622 O O . ASN A 1 81 ? -11.986 -1.584 10.364 1.00 97.31 81 ASN A O 1
ATOM 626 N N . VAL A 1 82 ? -14.122 -2.295 10.227 1.00 98.31 82 VAL A N 1
ATOM 627 C CA . VAL A 1 82 ? -14.682 -1.278 11.124 1.00 98.31 82 VAL A CA 1
ATOM 628 C C . VAL A 1 82 ? -14.150 -1.471 12.545 1.00 98.31 82 VAL A C 1
ATOM 630 O O . VAL A 1 82 ? -13.670 -0.524 13.155 1.00 98.31 82 VAL A O 1
ATOM 633 N N . GLU A 1 83 ? -14.123 -2.708 13.045 1.00 97.44 83 GLU A N 1
ATOM 634 C CA . GLU A 1 83 ? -13.560 -3.024 14.364 1.00 97.44 83 GLU A CA 1
ATOM 635 C C . GLU A 1 83 ? -12.070 -2.711 14.469 1.00 97.44 83 GLU A C 1
ATOM 637 O O . GLU A 1 83 ? -11.613 -2.264 15.519 1.00 97.44 83 GLU A O 1
ATOM 642 N N . LYS A 1 84 ? -11.294 -2.923 13.398 1.00 97.94 84 LYS A N 1
ATOM 643 C CA . LYS A 1 84 ? -9.892 -2.491 13.371 1.00 97.94 84 LYS A CA 1
ATOM 644 C C . LYS A 1 84 ? -9.803 -0.987 13.632 1.00 97.94 84 LYS A C 1
ATOM 646 O O . LYS A 1 84 ? -8.974 -0.589 14.437 1.00 97.94 84 LYS A O 1
ATOM 651 N N . GLY A 1 85 ? -10.683 -0.189 13.023 1.00 98.19 85 GLY A N 1
ATOM 652 C CA . GLY A 1 85 ? -10.751 1.257 13.234 1.00 98.19 85 GLY A CA 1
ATOM 653 C C . GLY A 1 85 ? -11.176 1.646 14.649 1.00 98.19 85 GLY A C 1
ATOM 654 O O . GLY A 1 85 ? -10.542 2.509 15.246 1.00 98.19 85 GLY A O 1
ATOM 655 N N . MET A 1 86 ? -12.160 0.947 15.228 1.00 97.00 86 MET A N 1
ATOM 656 C CA . MET A 1 86 ? -12.634 1.184 16.606 1.00 97.00 86 MET A CA 1
ATOM 657 C C . MET A 1 86 ? -11.535 1.007 17.658 1.00 97.00 86 MET A C 1
ATOM 659 O O . MET A 1 86 ? -11.583 1.619 18.721 1.00 97.00 86 MET A O 1
ATOM 663 N N . ASN A 1 87 ? -10.553 0.152 17.371 1.00 97.44 87 ASN A N 1
ATOM 664 C CA . ASN A 1 87 ? -9.439 -0.133 18.270 1.00 97.44 87 ASN A CA 1
ATOM 665 C C . ASN A 1 87 ? -8.207 0.752 18.017 1.00 97.44 87 ASN A C 1
ATOM 667 O O . ASN A 1 87 ? -7.211 0.597 18.723 1.00 97.44 87 ASN A O 1
ATOM 671 N N . LEU A 1 88 ? -8.245 1.659 17.032 1.00 98.44 88 LEU A N 1
ATOM 672 C CA . LEU A 1 88 ? -7.140 2.580 16.778 1.00 98.44 88 LEU A CA 1
ATOM 673 C C . LEU A 1 88 ? -7.087 3.685 17.830 1.00 98.44 88 LEU A C 1
ATOM 675 O O . LEU A 1 88 ? -8.092 4.265 18.237 1.00 98.44 88 LEU A O 1
ATOM 679 N N . THR A 1 89 ? -5.870 4.046 18.207 1.00 98.50 89 THR A N 1
ATOM 680 C CA . THR A 1 89 ? -5.595 5.204 19.052 1.00 98.50 89 THR A CA 1
ATOM 681 C C . THR A 1 89 ? -5.274 6.440 18.208 1.00 98.50 89 THR A C 1
ATOM 683 O O . THR A 1 89 ? -4.743 6.355 17.098 1.00 98.50 89 THR A O 1
ATOM 686 N N . GLY A 1 90 ? -5.521 7.630 18.764 1.00 98.38 90 GLY A N 1
ATOM 687 C CA . GLY A 1 90 ? -5.147 8.896 18.120 1.00 98.38 90 GLY A CA 1
ATOM 688 C C . GLY A 1 90 ? -3.673 8.960 17.672 1.00 98.38 90 GLY A C 1
ATOM 689 O O . GLY A 1 90 ? -3.409 9.376 16.542 1.00 98.38 90 GLY A O 1
ATOM 690 N N . PRO A 1 91 ? -2.695 8.521 18.492 1.00 98.69 91 PRO A N 1
ATOM 691 C CA . PRO A 1 91 ? -1.294 8.441 18.079 1.00 98.69 91 PRO A CA 1
ATOM 692 C C . PRO A 1 91 ? -1.018 7.522 16.880 1.00 98.69 91 PRO A C 1
ATOM 694 O O . PRO A 1 91 ? -0.163 7.863 16.061 1.00 98.69 91 PRO A O 1
ATOM 697 N N . GLU A 1 92 ? -1.717 6.392 16.744 1.00 98.56 92 GLU A N 1
ATOM 698 C CA . GLU A 1 92 ? -1.560 5.484 15.595 1.00 98.56 92 GLU A CA 1
ATOM 699 C C . GLU A 1 92 ? -2.065 6.125 14.304 1.00 98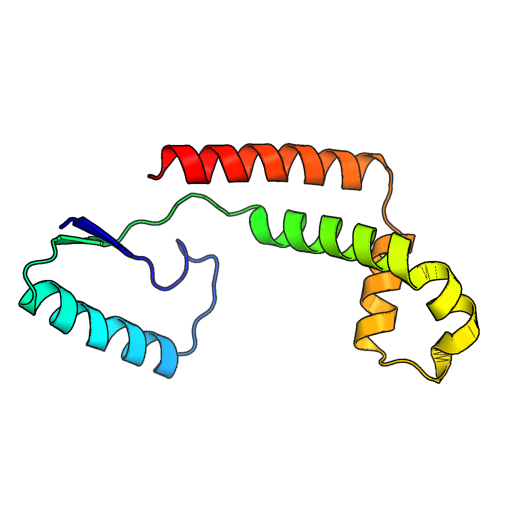.56 92 GLU A C 1
ATOM 701 O O . GLU A 1 92 ? -1.340 6.141 13.308 1.00 98.56 92 GLU A O 1
ATOM 706 N N . VAL A 1 93 ? -3.244 6.754 14.342 1.00 98.75 93 VAL A N 1
ATOM 707 C CA . VAL A 1 93 ? -3.776 7.518 13.201 1.00 98.75 93 VAL A CA 1
ATOM 708 C C . VAL A 1 93 ? -2.840 8.679 12.852 1.00 98.75 93 VAL A C 1
ATOM 710 O O . VAL A 1 93 ? -2.475 8.869 11.693 1.00 98.75 93 VAL A O 1
ATOM 713 N N . GLY A 1 94 ? -2.366 9.422 13.857 1.00 98.75 94 GLY A N 1
ATOM 714 C CA . GLY A 1 94 ? -1.424 10.523 13.659 1.00 98.75 94 GLY A CA 1
ATOM 715 C C . GLY A 1 94 ? -0.087 10.079 13.054 1.00 98.75 94 GLY A C 1
ATOM 716 O O . GLY A 1 94 ? 0.483 10.802 12.235 1.00 98.75 94 GLY A O 1
ATOM 717 N N . ARG A 1 95 ? 0.424 8.896 13.427 1.00 98.69 95 ARG A N 1
ATOM 718 C CA . ARG A 1 95 ? 1.603 8.284 12.791 1.00 98.69 95 ARG A CA 1
ATOM 719 C C . ARG A 1 95 ? 1.319 7.981 11.323 1.00 98.69 95 ARG A C 1
ATOM 721 O O . ARG A 1 95 ? 2.104 8.397 10.476 1.00 98.69 95 ARG A O 1
ATOM 728 N N . ALA A 1 96 ? 0.204 7.315 11.032 1.00 98.75 96 ALA A N 1
ATOM 729 C CA . ALA A 1 96 ? -0.160 6.929 9.674 1.00 98.75 96 ALA A CA 1
ATOM 730 C C . ALA A 1 96 ? -0.337 8.145 8.745 1.00 98.75 96 ALA A C 1
ATOM 732 O O . ALA A 1 96 ? 0.169 8.127 7.630 1.00 98.75 96 ALA A O 1
ATOM 733 N N . LEU A 1 97 ? -0.943 9.242 9.215 1.00 98.69 97 LEU A N 1
ATOM 734 C CA . LEU A 1 97 ? -1.077 10.488 8.439 1.00 98.69 97 LEU A CA 1
ATOM 735 C C . LEU A 1 97 ? 0.277 11.134 8.091 1.00 98.69 97 LEU A C 1
ATOM 737 O O . LEU A 1 97 ? 0.486 11.587 6.962 1.00 98.69 97 LEU A O 1
ATOM 741 N N . ARG A 1 98 ? 1.227 11.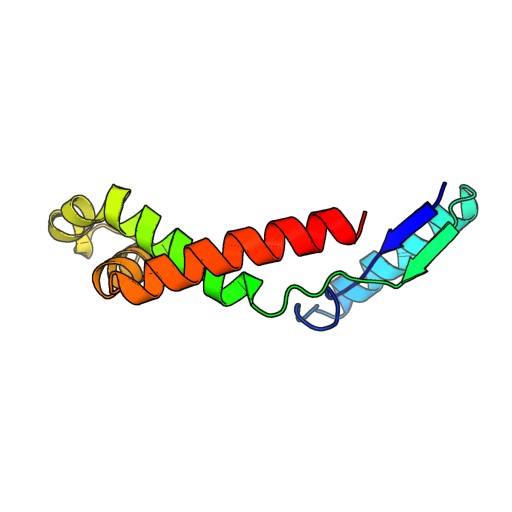158 9.039 1.00 98.69 98 ARG A N 1
ATOM 742 C CA . ARG A 1 98 ? 2.590 11.654 8.765 1.00 98.69 98 ARG A CA 1
ATOM 743 C C . ARG A 1 98 ? 3.293 10.775 7.735 1.00 98.69 98 ARG A C 1
ATOM 745 O O . ARG A 1 98 ? 3.833 11.292 6.763 1.00 98.69 98 ARG A O 1
ATOM 752 N N . LYS A 1 99 ? 3.208 9.455 7.906 1.00 98.50 99 LYS A N 1
ATOM 753 C CA . LYS A 1 99 ? 3.782 8.485 6.969 1.00 98.50 99 LYS A CA 1
ATOM 754 C C . LYS A 1 99 ? 3.154 8.552 5.582 1.00 98.50 99 LYS A C 1
ATOM 756 O O . LYS A 1 99 ? 3.875 8.488 4.597 1.00 98.50 99 LYS A O 1
ATOM 761 N N . GLN A 1 100 ? 1.848 8.781 5.478 1.00 98.38 100 GLN A N 1
ATOM 762 C CA . GLN A 1 100 ? 1.194 9.023 4.192 1.00 98.38 100 GLN A CA 1
ATOM 763 C C . GLN A 1 100 ? 1.805 10.233 3.476 1.00 98.38 100 GLN A C 1
ATOM 765 O O . GLN A 1 100 ? 2.110 10.151 2.291 1.00 98.38 100 GLN A O 1
ATOM 770 N N . THR A 1 101 ? 2.037 11.333 4.198 1.00 98.31 101 THR A N 1
ATOM 771 C CA . THR A 1 101 ? 2.708 12.520 3.639 1.00 98.31 101 THR A CA 1
ATOM 772 C C . THR A 1 101 ? 4.129 12.199 3.163 1.00 98.31 101 THR A C 1
ATOM 774 O O . THR A 1 101 ? 4.518 12.602 2.069 1.00 98.31 101 THR A O 1
ATOM 777 N N . GLU A 1 102 ? 4.900 11.450 3.955 1.00 97.94 102 GLU A N 1
ATOM 778 C CA . GLU A 1 102 ? 6.254 11.012 3.584 1.00 97.94 102 GLU A CA 1
ATOM 779 C C . GLU A 1 102 ? 6.248 10.156 2.306 1.00 97.94 102 GLU A C 1
ATOM 781 O O . GLU A 1 102 ? 7.018 10.435 1.388 1.00 97.94 102 GLU A O 1
ATOM 786 N N . LEU A 1 103 ? 5.335 9.184 2.204 1.00 97.69 103 LEU A N 1
ATOM 787 C CA . LEU A 1 103 ? 5.172 8.325 1.024 1.00 97.69 103 LEU A CA 1
ATOM 788 C C . LEU A 1 103 ? 4.775 9.128 -0.222 1.00 97.69 103 LEU A C 1
ATOM 790 O O . LEU A 1 103 ? 5.287 8.876 -1.310 1.00 97.69 103 LEU A O 1
ATOM 794 N N . VAL A 1 104 ? 3.907 10.135 -0.079 1.00 97.25 104 VAL A N 1
ATOM 795 C CA . VAL A 1 104 ? 3.558 11.047 -1.183 1.00 97.25 104 VAL A CA 1
ATOM 796 C C . VAL A 1 104 ? 4.789 11.821 -1.664 1.00 97.25 104 VAL A C 1
ATOM 798 O O . VAL A 1 104 ? 4.993 11.958 -2.869 1.00 97.25 104 VAL A O 1
ATOM 801 N N . HIS A 1 105 ? 5.642 12.295 -0.751 1.00 96.25 105 HIS A N 1
ATOM 802 C CA . HIS A 1 105 ? 6.891 12.966 -1.119 1.00 96.25 105 HIS A CA 1
ATOM 803 C C . HIS A 1 105 ? 7.937 12.018 -1.721 1.00 96.25 105 HIS A C 1
ATOM 805 O O . HIS A 1 105 ? 8.728 12.451 -2.556 1.00 96.25 105 HIS A O 1
ATOM 811 N N . GLU A 1 106 ? 7.981 10.752 -1.306 1.00 95.62 106 GLU A N 1
ATOM 812 C CA . GLU A 1 106 ? 8.829 9.731 -1.936 1.00 95.62 106 GLU A CA 1
ATOM 813 C C . GLU A 1 106 ? 8.389 9.481 -3.382 1.00 95.62 106 GLU A C 1
ATOM 815 O O . GLU A 1 106 ? 9.197 9.600 -4.300 1.00 95.62 106 GLU A O 1
ATOM 820 N N . MET A 1 107 ? 7.087 9.284 -3.610 1.00 96.06 107 MET A N 1
ATOM 821 C CA . MET A 1 107 ? 6.529 9.155 -4.959 1.00 96.06 107 MET A CA 1
ATOM 822 C C . MET A 1 107 ? 6.816 10.379 -5.830 1.00 96.06 107 MET A C 1
ATOM 824 O O . MET A 1 107 ? 7.164 10.234 -6.996 1.00 96.06 107 MET A O 1
ATOM 828 N N . ALA A 1 108 ? 6.693 11.585 -5.273 1.00 95.75 108 ALA A N 1
ATOM 829 C CA . ALA A 1 108 ? 6.981 12.814 -6.005 1.00 95.75 108 ALA A CA 1
ATOM 830 C C . ALA A 1 108 ? 8.468 12.973 -6.362 1.00 95.75 108 ALA A C 1
ATOM 832 O O . ALA A 1 108 ? 8.769 13.619 -7.355 1.00 95.75 108 ALA A O 1
ATOM 833 N N . ARG A 1 109 ? 9.392 12.415 -5.565 1.00 95.19 109 ARG A N 1
ATOM 834 C CA . ARG A 1 109 ? 10.838 12.420 -5.860 1.00 95.19 109 ARG A CA 1
ATOM 835 C C . ARG A 1 109 ? 11.248 11.353 -6.871 1.00 95.19 109 ARG A C 1
ATOM 837 O O . ARG A 1 109 ? 12.293 11.492 -7.498 1.00 95.19 109 ARG A O 1
ATOM 844 N N . PHE A 1 110 ? 10.470 10.280 -6.970 1.00 94.06 110 PHE A N 1
ATOM 845 C CA . PHE A 1 110 ? 10.719 9.186 -7.900 1.00 94.06 110 PHE A CA 1
ATOM 846 C C . PHE A 1 110 ? 10.460 9.571 -9.368 1.00 94.06 110 PHE A C 1
ATOM 848 O O . PHE A 1 110 ? 11.127 9.037 -10.256 1.00 94.06 110 PHE A O 1
ATOM 855 N N . PHE A 1 111 ? 9.516 10.483 -9.620 1.00 89.00 111 PHE A N 1
ATOM 856 C CA . PHE A 1 111 ? 9.186 11.008 -10.953 1.00 89.00 111 PHE A CA 1
ATOM 857 C C . PHE A 1 111 ? 9.923 12.313 -11.268 1.00 89.00 111 PHE A C 1
ATOM 859 O O . PHE A 1 111 ? 10.251 12.509 -12.462 1.00 89.00 111 PHE A O 1
#

pLDDT: mean 96.77, std 1.67, range [89.0, 98.75]

Sequence (111 aa):
MKIAYSEDLGGLLALDEPVRKAFKNQLAVWESLGCELVDVAPDLAEAADVFETLRAFEMEAAGGAFVEQHRAELKTTYVKNVEKGMNLTGPEVGRALRKQTELVHEMARFF